Protein AF-A0A327H209-F1 (afdb_monomer)

Structure (mmCIF, N/CA/C/O backbone):
data_AF-A0A327H209-F1
#
_entry.id   AF-A0A327H209-F1
#
loop_
_atom_site.group_PDB
_atom_site.id
_atom_site.type_symbol
_atom_site.label_atom_id
_atom_site.label_alt_id
_atom_site.label_comp_id
_atom_site.label_asym_id
_atom_site.label_entity_id
_atom_site.label_seq_id
_atom_site.pdbx_PDB_ins_code
_atom_site.Cartn_x
_atom_site.Cartn_y
_atom_site.Cartn_z
_atom_site.occupancy
_atom_site.B_iso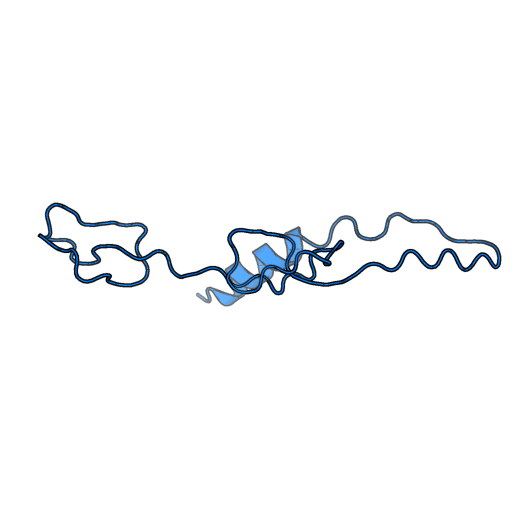_or_equiv
_atom_site.auth_seq_id
_atom_site.auth_comp_id
_atom_site.auth_asym_id
_atom_site.auth_atom_id
_atom_site.pdbx_PDB_model_num
ATOM 1 N N . MET A 1 1 ? -1.256 25.051 7.317 1.00 43.97 1 MET A N 1
ATOM 2 C CA . MET A 1 1 ? 0.074 25.084 6.678 1.00 43.97 1 MET A CA 1
ATOM 3 C C . MET A 1 1 ? 0.139 23.858 5.805 1.00 43.97 1 MET A C 1
ATOM 5 O O . MET A 1 1 ? 0.073 22.750 6.313 1.00 43.97 1 MET A O 1
ATOM 9 N N . ASP A 1 2 ? 0.043 24.088 4.509 1.00 46.28 2 ASP A N 1
ATOM 10 C CA . ASP A 1 2 ? -0.511 23.172 3.526 1.00 46.28 2 ASP A CA 1
ATOM 11 C C . ASP A 1 2 ? 0.269 21.857 3.410 1.00 46.28 2 ASP A C 1
ATOM 13 O O . ASP A 1 2 ? 1.447 21.859 3.055 1.00 46.28 2 ASP A O 1
ATOM 17 N N . ASN A 1 3 ? -0.428 20.726 3.579 1.00 46.59 3 ASN A N 1
ATOM 18 C CA . ASN A 1 3 ? 0.041 19.381 3.206 1.00 46.59 3 ASN A CA 1
ATOM 19 C C . ASN A 1 3 ? 0.500 19.299 1.737 1.00 46.59 3 ASN A C 1
ATOM 21 O O . ASN A 1 3 ? 1.168 18.348 1.349 1.00 46.59 3 ASN A O 1
ATOM 25 N N . LYS A 1 4 ? 0.202 20.324 0.927 1.00 48.03 4 LYS A N 1
ATOM 26 C CA . LYS A 1 4 ? 0.742 20.518 -0.423 1.00 48.03 4 LYS A CA 1
ATOM 27 C C . LYS A 1 4 ? 2.256 20.741 -0.418 1.00 48.03 4 LYS A C 1
ATOM 29 O O . LYS A 1 4 ? 2.898 20.291 -1.352 1.00 48.03 4 LYS A O 1
ATOM 34 N N . ILE A 1 5 ? 2.834 21.359 0.619 1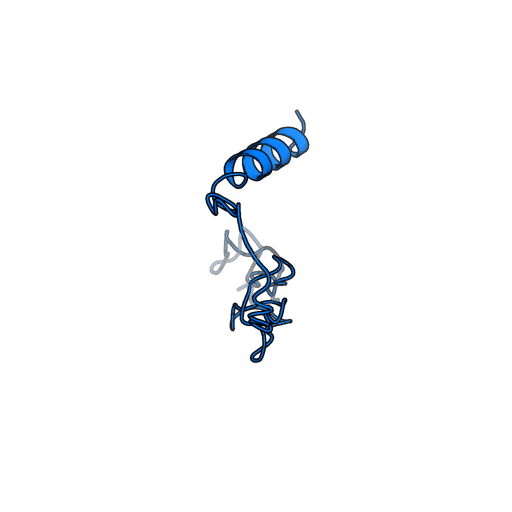.00 55.69 5 ILE A N 1
ATOM 35 C CA . ILE A 1 5 ? 4.293 21.520 0.768 1.00 55.69 5 ILE A CA 1
ATOM 36 C C . ILE A 1 5 ? 4.939 20.181 1.140 1.00 55.69 5 ILE A C 1
ATOM 38 O O . ILE A 1 5 ? 5.974 19.837 0.585 1.00 55.69 5 ILE A O 1
ATOM 42 N N . LEU A 1 6 ? 4.306 19.390 2.014 1.00 44.09 6 LEU A N 1
ATOM 43 C CA . LEU A 1 6 ? 4.796 18.057 2.386 1.00 44.09 6 LEU A CA 1
ATOM 44 C C . LEU A 1 6 ? 4.739 17.082 1.196 1.00 44.09 6 LEU A C 1
ATOM 46 O O . LEU A 1 6 ? 5.680 16.323 0.988 1.00 44.09 6 LEU A O 1
ATOM 50 N N . SER A 1 7 ? 3.698 17.188 0.360 1.00 52.72 7 SER A N 1
ATOM 51 C CA . SER A 1 7 ? 3.576 16.444 -0.901 1.00 52.72 7 SER A CA 1
ATOM 52 C C . SER A 1 7 ? 4.561 16.926 -1.978 1.00 52.72 7 SER A C 1
ATOM 54 O O . SER A 1 7 ? 5.092 16.102 -2.715 1.00 52.72 7 SER A O 1
ATOM 56 N N . LEU A 1 8 ? 4.862 18.234 -2.045 1.00 50.25 8 LEU A N 1
ATOM 57 C CA . LEU A 1 8 ? 5.869 18.789 -2.966 1.00 50.25 8 LEU A CA 1
ATOM 58 C C . LEU A 1 8 ? 7.295 18.356 -2.593 1.00 50.25 8 LEU A C 1
ATOM 60 O O . LEU A 1 8 ? 8.118 18.091 -3.469 1.00 50.25 8 LEU A O 1
ATOM 64 N N . LEU A 1 9 ? 7.590 18.272 -1.293 1.00 53.34 9 LEU A N 1
ATOM 65 C CA . LEU A 1 9 ? 8.902 17.867 -0.784 1.00 53.34 9 LEU A CA 1
ATOM 66 C C . LEU A 1 9 ? 9.134 16.357 -0.922 1.00 53.34 9 LEU A C 1
ATOM 68 O O . LEU A 1 9 ? 10.258 15.951 -1.206 1.00 53.34 9 LEU A O 1
ATOM 72 N N . LEU A 1 10 ? 8.080 15.539 -0.814 1.00 52.22 10 LEU A N 1
ATOM 73 C CA . LEU A 1 10 ? 8.158 14.105 -1.111 1.00 52.22 10 LEU A CA 1
ATOM 74 C C . LEU A 1 10 ? 8.337 13.836 -2.614 1.00 52.22 10 LEU A C 1
ATOM 76 O O . LEU A 1 10 ? 9.071 12.924 -2.982 1.00 52.22 10 LEU A O 1
ATOM 80 N N . SER A 1 11 ? 7.754 14.673 -3.483 1.00 53.28 11 S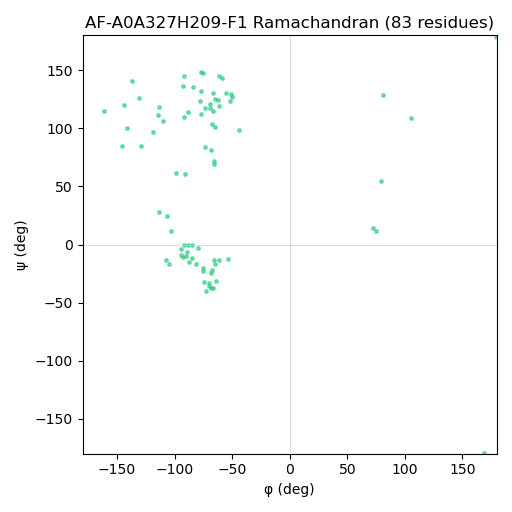ER A N 1
ATOM 81 C CA . SER A 1 11 ? 7.940 14.570 -4.940 1.00 53.28 11 SER A CA 1
ATOM 82 C C . SER A 1 11 ? 9.303 15.065 -5.444 1.00 53.28 11 SER A C 1
ATOM 84 O O . SER A 1 11 ? 9.745 14.641 -6.505 1.00 53.28 11 SER A O 1
ATOM 86 N N . MET A 1 12 ? 10.002 15.933 -4.698 1.00 55.41 12 MET A N 1
ATOM 87 C CA . MET A 1 12 ? 11.348 16.396 -5.077 1.00 55.41 12 MET A CA 1
ATOM 88 C C . MET A 1 12 ? 12.464 15.412 -4.698 1.00 55.41 12 MET A C 1
ATOM 90 O O . MET A 1 12 ? 13.562 15.523 -5.238 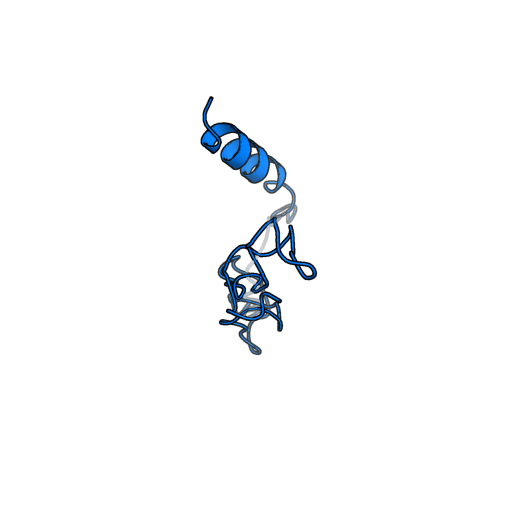1.00 55.41 12 MET A O 1
ATOM 94 N N . LEU A 1 13 ? 12.208 14.446 -3.807 1.00 57.03 13 LEU A N 1
ATOM 95 C CA . LEU A 1 13 ? 13.221 13.467 -3.391 1.00 57.03 13 LEU A CA 1
ATOM 96 C C . LEU A 1 13 ? 13.332 12.260 -4.340 1.00 57.03 13 LEU A C 1
ATOM 98 O O . LEU A 1 13 ? 14.303 11.516 -4.262 1.00 57.03 13 LEU A O 1
ATOM 102 N N . MET A 1 14 ? 12.380 12.092 -5.261 1.00 55.44 14 MET A N 1
ATOM 103 C CA . MET A 1 14 ? 12.375 10.998 -6.241 1.00 55.44 14 MET A CA 1
ATOM 104 C C . MET A 1 14 ? 12.815 11.441 -7.646 1.00 55.44 14 MET A C 1
ATOM 106 O O . MET A 1 14 ? 12.715 10.674 -8.595 1.00 55.44 14 MET A O 1
ATOM 110 N N . VAL A 1 15 ? 13.363 12.653 -7.800 1.00 54.25 15 VAL A N 1
ATOM 111 C CA . VAL A 1 15 ? 14.070 13.054 -9.031 1.00 54.25 15 VAL A CA 1
ATOM 112 C C . VAL A 1 15 ? 15.553 12.714 -8.876 1.00 54.25 15 VAL A C 1
ATOM 114 O O . VAL A 1 15 ? 16.426 13.580 -8.864 1.00 54.25 15 VAL A O 1
ATOM 117 N N . SER A 1 16 ? 15.857 11.432 -8.690 1.00 58.78 16 SER A N 1
ATOM 118 C CA . SER A 1 16 ? 17.232 10.941 -8.764 1.00 58.78 16 SER A CA 1
ATOM 119 C C . SER A 1 16 ? 17.245 9.549 -9.390 1.00 58.78 16 SER A C 1
ATOM 121 O O . SER A 1 16 ? 16.622 8.631 -8.879 1.00 58.78 16 SER A O 1
ATOM 123 N N . MET A 1 17 ? 17.958 9.433 -10.514 1.00 61.22 17 MET A N 1
ATOM 124 C CA . MET A 1 17 ? 18.204 8.216 -11.303 1.00 61.22 17 MET A CA 1
ATOM 125 C C . MET A 1 17 ? 17.100 7.721 -12.257 1.00 61.22 17 MET A C 1
ATOM 127 O O . MET A 1 17 ? 16.797 6.540 -12.321 1.00 61.22 17 MET A O 1
ATOM 131 N N . ALA A 1 18 ? 16.658 8.601 -13.149 1.00 53.78 18 ALA A N 1
ATOM 132 C CA . ALA A 1 18 ? 16.483 8.268 -14.569 1.00 53.78 18 ALA A CA 1
ATOM 133 C C . ALA A 1 18 ? 16.837 9.553 -15.341 1.00 53.78 18 ALA A C 1
ATOM 135 O O . ALA A 1 18 ? 16.024 10.450 -15.476 1.00 53.78 18 ALA A O 1
ATOM 136 N N . ALA A 1 19 ? 18.088 9.869 -15.656 1.00 55.50 19 ALA A N 1
ATOM 137 C CA . ALA A 1 19 ? 18.979 9.102 -16.497 1.00 55.50 19 ALA A CA 1
ATOM 138 C C . ALA A 1 19 ? 20.432 9.540 -16.237 1.00 55.50 19 ALA A C 1
ATOM 140 O O . ALA A 1 19 ? 20.830 10.659 -16.556 1.00 55.50 19 ALA A O 1
ATOM 141 N N . ALA A 1 20 ? 21.247 8.637 -15.695 1.00 58.09 20 ALA A N 1
ATOM 142 C CA . ALA A 1 20 ? 22.690 8.651 -15.917 1.00 58.09 20 ALA A CA 1
ATOM 143 C C . ALA A 1 20 ? 22.999 7.617 -17.010 1.00 58.09 20 ALA A C 1
ATOM 145 O O . ALA A 1 20 ? 23.668 6.619 -16.772 1.00 58.09 20 ALA A O 1
ATOM 146 N N . GLY A 1 21 ? 22.437 7.842 -18.197 1.00 53.41 21 GLY A N 1
ATOM 147 C CA . GLY A 1 21 ? 22.770 7.131 -19.425 1.00 53.41 21 GLY A CA 1
ATOM 148 C C . GLY A 1 21 ? 23.305 8.151 -20.417 1.00 53.41 21 GLY A C 1
ATOM 149 O O . GLY A 1 21 ? 22.545 8.882 -21.041 1.00 53.41 21 GLY A O 1
ATOM 150 N N . CYS A 1 22 ? 24.625 8.262 -20.497 1.00 62.38 22 CYS A N 1
ATOM 151 C CA . CYS A 1 22 ? 25.298 8.983 -21.567 1.00 62.38 22 CYS A CA 1
ATOM 152 C C . CYS A 1 22 ? 24.956 8.299 -22.898 1.00 62.38 22 CYS A C 1
ATOM 154 O O . CYS A 1 22 ? 25.305 7.135 -23.053 1.00 62.38 22 CYS A O 1
ATOM 156 N N . LEU A 1 23 ? 24.323 8.993 -23.846 1.00 59.31 23 LEU A N 1
ATOM 157 C CA . LEU A 1 23 ? 24.253 8.541 -25.237 1.00 59.31 23 LEU A CA 1
ATOM 158 C C . LEU A 1 23 ? 24.684 9.685 -26.150 1.00 59.31 23 LEU A C 1
ATOM 160 O O . LEU A 1 23 ? 23.888 10.467 -26.662 1.00 59.31 23 LEU A O 1
ATOM 164 N N . GLY A 1 24 ? 25.998 9.783 -26.322 1.00 58.03 24 GLY A N 1
ATOM 165 C CA . GLY A 1 24 ? 26.520 10.064 -27.646 1.00 58.03 24 GLY A CA 1
ATOM 166 C C . GLY A 1 24 ? 26.614 8.745 -28.413 1.00 58.03 24 GLY A C 1
ATOM 167 O O . GLY A 1 24 ? 27.130 7.779 -27.860 1.00 58.03 24 GLY A O 1
ATOM 168 N N . GLY A 1 25 ? 26.172 8.751 -29.671 1.00 60.53 25 GLY A N 1
ATOM 169 C CA . GLY A 1 25 ? 26.644 7.826 -30.704 1.00 60.53 25 GLY A CA 1
ATOM 170 C C . GLY A 1 25 ? 25.697 6.695 -31.109 1.00 60.53 25 GLY A C 1
ATOM 171 O O . GLY A 1 25 ? 25.578 5.713 -30.392 1.00 60.53 25 GLY A O 1
ATOM 172 N N . ASP A 1 26 ? 25.177 6.853 -32.329 1.00 61.03 26 ASP A N 1
ATOM 173 C CA . ASP A 1 26 ? 24.976 5.828 -33.365 1.00 61.03 26 ASP A CA 1
ATOM 174 C C . ASP A 1 26 ? 23.748 4.899 -33.295 1.00 61.03 26 ASP A C 1
ATOM 176 O O . ASP A 1 26 ? 23.455 4.254 -32.296 1.00 61.03 26 ASP A O 1
ATOM 180 N N . ASP A 1 27 ? 23.045 4.861 -34.433 1.00 69.38 27 ASP A N 1
ATOM 181 C CA . ASP A 1 27 ? 21.858 4.074 -34.761 1.00 69.38 27 ASP A CA 1
ATOM 182 C C . ASP A 1 27 ? 21.935 2.605 -34.297 1.00 69.38 27 ASP A C 1
ATOM 184 O O . ASP A 1 27 ? 22.481 1.751 -34.996 1.00 69.38 27 ASP A O 1
ATOM 188 N N . ASP A 1 28 ? 21.320 2.284 -33.162 1.00 63.94 28 ASP A N 1
ATOM 189 C CA . ASP A 1 28 ? 20.871 0.927 -32.857 1.00 63.94 28 ASP A CA 1
ATOM 190 C C . ASP A 1 28 ? 19.523 1.014 -32.144 1.00 63.94 28 ASP A C 1
ATOM 192 O O . ASP A 1 28 ? 19.416 1.344 -30.961 1.00 63.94 28 ASP A O 1
ATOM 196 N N . ASP A 1 29 ? 18.481 0.776 -32.933 1.00 68.12 29 ASP A N 1
ATOM 197 C CA . ASP A 1 29 ? 17.105 0.573 -32.504 1.00 68.12 29 ASP A CA 1
ATOM 198 C C . ASP A 1 29 ? 17.013 -0.726 -31.690 1.00 68.12 29 ASP A C 1
ATOM 200 O O . ASP A 1 29 ? 16.466 -1.744 -32.120 1.00 68.12 29 ASP A O 1
ATOM 204 N N . THR A 1 30 ? 17.601 -0.715 -30.496 1.00 62.56 30 THR A N 1
ATOM 205 C CA . THR A 1 30 ? 17.274 -1.686 -29.465 1.00 62.56 30 THR A CA 1
ATOM 206 C C . THR A 1 30 ? 15.902 -1.284 -28.923 1.00 62.56 30 THR A C 1
ATOM 208 O O . THR A 1 30 ? 15.773 -0.569 -27.932 1.00 62.56 30 THR A O 1
ATOM 211 N N . THR A 1 31 ? 14.859 -1.735 -29.622 1.00 62.62 31 THR A N 1
ATOM 212 C CA . THR A 1 31 ? 13.471 -1.755 -29.146 1.00 62.62 31 THR A CA 1
ATOM 213 C C . THR A 1 31 ? 13.348 -2.721 -27.964 1.00 62.62 31 THR A C 1
ATOM 215 O O . THR A 1 31 ? 12.771 -3.804 -28.062 1.00 62.62 31 THR A O 1
ATOM 218 N N . THR A 1 32 ? 13.890 -2.351 -26.804 1.00 61.72 32 THR A N 1
ATOM 219 C CA . THR A 1 32 ? 13.367 -2.874 -25.542 1.00 61.72 32 THR A CA 1
ATOM 220 C C . THR A 1 32 ? 11.954 -2.328 -25.423 1.00 61.72 32 THR A C 1
ATOM 222 O O . THR A 1 32 ? 11.751 -1.144 -25.171 1.00 61.72 32 THR A O 1
ATOM 225 N N . THR A 1 33 ? 10.965 -3.164 -25.727 1.00 71.50 33 THR A N 1
ATOM 226 C CA . THR A 1 33 ? 9.555 -2.842 -25.516 1.00 71.50 33 THR A CA 1
ATOM 227 C C . THR A 1 33 ? 9.307 -2.791 -24.018 1.00 71.50 33 THR A C 1
ATOM 229 O O . THR A 1 33 ? 8.881 -3.780 -23.424 1.00 71.50 33 THR A O 1
ATOM 232 N N . ASP A 1 34 ? 9.644 -1.662 -23.410 1.00 81.88 34 ASP A N 1
ATOM 233 C CA . ASP A 1 34 ? 9.251 -1.366 -22.048 1.00 81.88 34 ASP A CA 1
ATOM 234 C C . ASP A 1 34 ? 7.733 -1.196 -22.045 1.00 81.88 34 ASP A C 1
ATOM 236 O O . ASP A 1 34 ? 7.180 -0.324 -22.720 1.00 81.88 34 ASP A O 1
ATOM 240 N N . VAL A 1 35 ? 7.053 -2.109 -21.357 1.00 88.31 35 VAL A N 1
ATOM 241 C CA . VAL A 1 35 ? 5.608 -2.046 -21.169 1.00 88.31 35 VAL A CA 1
ATOM 242 C C . VAL A 1 35 ? 5.381 -1.284 -19.874 1.00 88.31 35 VAL A C 1
ATOM 244 O O . VAL A 1 35 ? 5.724 -1.761 -18.791 1.00 88.31 35 VAL A O 1
ATOM 247 N N . GLU A 1 36 ? 4.863 -0.070 -20.003 1.00 92.06 36 GLU A N 1
ATOM 248 C CA . GLU A 1 36 ? 4.512 0.788 -18.875 1.00 92.06 36 GLU A CA 1
ATOM 249 C C . GLU A 1 36 ? 3.193 0.324 -18.243 1.00 92.06 36 GLU A C 1
ATOM 251 O O . GLU A 1 36 ? 2.205 0.097 -18.945 1.00 92.06 36 GLU A O 1
ATOM 256 N N . GLY A 1 37 ? 3.177 0.194 -16.918 1.00 92.81 37 GLY A N 1
ATOM 257 C CA . GLY A 1 37 ? 1.981 -0.137 -16.146 1.00 92.81 37 GLY A CA 1
ATOM 258 C C . GLY A 1 37 ? 2.315 -0.494 -14.700 1.00 92.81 37 GLY A C 1
ATOM 259 O O . GLY A 1 37 ? 3.476 -0.492 -14.298 1.00 92.81 37 GLY A O 1
ATOM 260 N N . CYS A 1 38 ? 1.307 -0.826 -13.893 1.00 96.75 38 CYS A N 1
ATOM 261 C CA . CYS A 1 38 ? 1.557 -1.166 -12.496 1.00 96.75 38 CYS A CA 1
ATOM 262 C C . CYS A 1 38 ? 2.206 -2.549 -12.356 1.00 96.75 38 CYS A C 1
ATOM 264 O O . CYS A 1 38 ? 1.580 -3.568 -12.644 1.00 96.75 38 CYS A O 1
ATOM 266 N N . THR A 1 39 ? 3.428 -2.593 -11.823 1.00 95.12 39 THR A N 1
ATOM 267 C CA . THR A 1 39 ? 4.181 -3.847 -11.627 1.00 95.12 39 THR A CA 1
ATOM 268 C C . THR A 1 39 ? 3.920 -4.520 -10.272 1.00 95.12 39 THR A C 1
ATOM 270 O O . THR A 1 39 ? 4.377 -5.640 -10.031 1.00 95.12 39 THR A O 1
ATOM 273 N N . ASP A 1 40 ? 3.167 -3.873 -9.375 1.00 92.50 40 ASP A N 1
ATOM 274 C CA . ASP A 1 40 ? 2.859 -4.399 -8.044 1.00 92.50 40 ASP A CA 1
ATOM 275 C C . ASP A 1 40 ? 1.600 -5.278 -8.056 1.00 92.50 40 ASP A C 1
ATOM 277 O O . ASP A 1 40 ? 0.481 -4.798 -8.225 1.00 92.50 40 ASP A O 1
ATOM 281 N N . SER A 1 41 ? 1.779 -6.576 -7.795 1.00 94.31 41 SER A N 1
ATOM 282 C CA . SER A 1 41 ? 0.696 -7.573 -7.733 1.00 94.3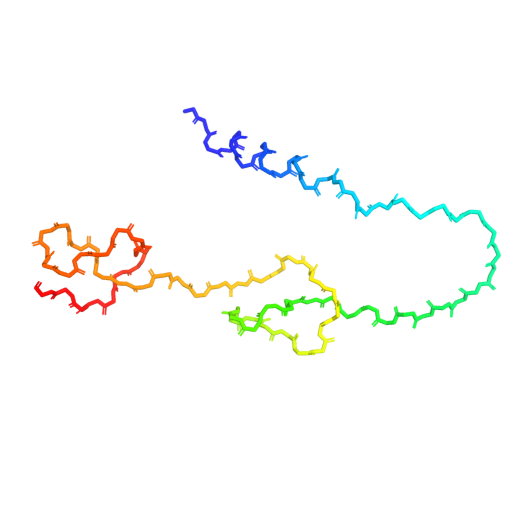1 41 SER A CA 1
ATOM 283 C C . SER A 1 41 ? -0.374 -7.328 -6.658 1.00 94.31 41 SER A C 1
ATOM 285 O O . SER A 1 41 ? -1.418 -7.980 -6.675 1.00 94.31 41 SER A O 1
ATOM 287 N N . THR A 1 42 ? -0.122 -6.429 -5.704 1.00 88.56 42 THR A N 1
ATOM 288 C CA . THR A 1 42 ? -1.083 -6.051 -4.658 1.00 88.56 42 THR A CA 1
ATOM 289 C C . THR A 1 42 ? -1.978 -4.880 -5.069 1.00 88.56 42 THR A C 1
ATOM 291 O O . THR A 1 42 ? -2.972 -4.598 -4.393 1.00 88.56 42 THR A O 1
ATOM 294 N N . ALA A 1 43 ? -1.669 -4.216 -6.185 1.00 92.19 43 ALA A N 1
ATOM 295 C CA . ALA A 1 43 ? -2.500 -3.163 -6.742 1.00 92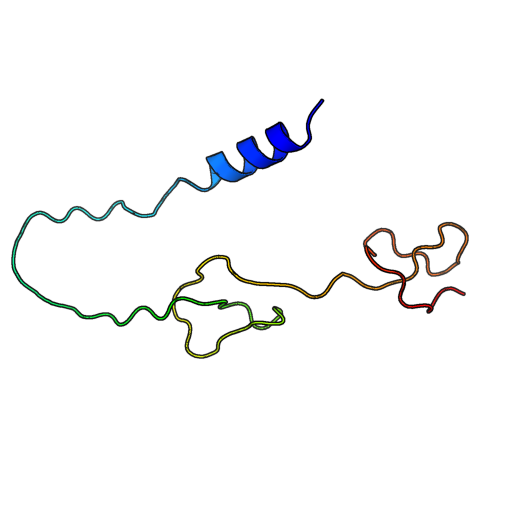.19 43 ALA A CA 1
ATOM 296 C C . ALA A 1 43 ? -3.723 -3.734 -7.476 1.00 92.19 43 ALA A C 1
ATOM 298 O O . ALA A 1 43 ? -3.691 -4.790 -8.106 1.00 92.19 43 ALA A O 1
ATOM 299 N N . THR A 1 44 ? -4.817 -2.980 -7.447 1.00 93.06 44 THR A N 1
ATOM 300 C CA . THR A 1 44 ? -6.069 -3.305 -8.150 1.00 93.06 44 THR A CA 1
ATOM 301 C C . THR A 1 44 ? -5.947 -3.246 -9.673 1.00 93.06 44 THR A C 1
ATOM 303 O O . THR A 1 44 ? -6.738 -3.873 -10.374 1.00 93.06 44 THR A O 1
ATOM 306 N N . ASN A 1 45 ? -4.961 -2.513 -10.184 1.00 94.12 45 ASN A N 1
ATOM 307 C CA . ASN A 1 45 ? -4.649 -2.356 -11.602 1.00 94.12 45 ASN A CA 1
ATOM 308 C C . ASN A 1 45 ? -3.297 -2.980 -11.973 1.00 94.12 45 ASN A C 1
ATOM 310 O O . ASN A 1 45 ? -2.652 -2.493 -12.898 1.00 94.12 45 ASN A O 1
ATOM 314 N N . TYR A 1 46 ? -2.863 -4.015 -11.246 1.00 94.38 46 TYR A N 1
ATOM 315 C CA . TYR A 1 46 ? -1.671 -4.781 -11.599 1.00 94.38 46 TYR A CA 1
ATOM 316 C C . TYR A 1 46 ? -1.724 -5.246 -13.060 1.00 94.38 46 TYR A C 1
ATOM 318 O O . TYR A 1 46 ? -2.706 -5.866 -13.483 1.00 94.38 46 TYR A O 1
ATOM 326 N N . ASP A 1 47 ? -0.650 -4.979 -13.797 1.00 93.88 47 ASP A N 1
ATOM 327 C CA . ASP A 1 47 ? -0.440 -5.444 -15.159 1.00 93.88 47 ASP A CA 1
ATOM 328 C C . ASP A 1 47 ? 0.732 -6.434 -15.174 1.00 93.88 47 ASP A C 1
ATOM 330 O O . ASP A 1 47 ? 1.863 -6.111 -14.812 1.00 93.88 47 ASP A O 1
ATOM 334 N N . ALA A 1 48 ? 0.448 -7.674 -15.570 1.00 94.94 48 ALA A N 1
ATOM 335 C CA . ALA A 1 48 ? 1.445 -8.738 -15.614 1.00 94.94 48 ALA A CA 1
ATOM 336 C C . ALA A 1 48 ? 2.418 -8.605 -16.794 1.00 94.94 48 ALA A C 1
ATOM 338 O O . ALA A 1 48 ? 3.498 -9.197 -16.749 1.00 94.94 48 ALA A O 1
ATOM 339 N N . ASP A 1 49 ? 2.034 -7.856 -17.831 1.00 91.94 49 ASP A N 1
ATOM 340 C CA . ASP A 1 49 ? 2.882 -7.577 -18.985 1.00 91.94 49 ASP A CA 1
ATOM 341 C C . ASP A 1 49 ? 3.755 -6.336 -18.747 1.00 91.94 49 ASP A C 1
ATOM 343 O O . ASP A 1 49 ? 4.744 -6.158 -19.458 1.00 91.94 49 ASP A O 1
ATOM 347 N N . ALA A 1 50 ? 3.442 -5.513 -17.734 1.00 91.44 50 ALA A N 1
ATOM 348 C CA . ALA A 1 50 ? 4.229 -4.338 -17.382 1.00 91.44 50 ALA A CA 1
ATOM 349 C C . ALA A 1 50 ? 5.636 -4.717 -16.899 1.00 91.44 50 ALA A C 1
ATOM 351 O O . ALA A 1 50 ? 5.830 -5.482 -15.950 1.00 91.44 50 ALA A O 1
ATOM 352 N N . THR A 1 51 ? 6.637 -4.132 -17.551 1.00 89.75 51 THR A N 1
ATOM 353 C CA . THR A 1 51 ? 8.058 -4.292 -17.222 1.00 89.75 51 THR A CA 1
ATOM 354 C C . THR A 1 51 ? 8.630 -3.065 -16.520 1.00 89.75 51 THR A C 1
ATOM 356 O O . THR A 1 51 ? 9.686 -3.162 -15.892 1.00 89.75 51 THR A O 1
ATOM 359 N N . VAL A 1 52 ? 7.934 -1.926 -16.599 1.00 89.19 52 VAL A N 1
ATOM 360 C CA . VAL A 1 5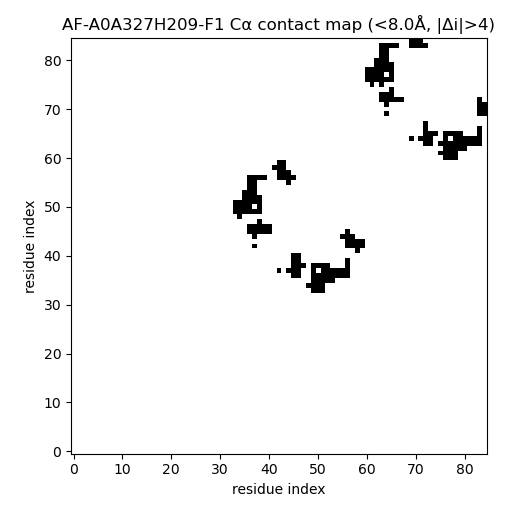2 ? 8.313 -0.657 -15.972 1.00 89.19 52 VAL A CA 1
ATOM 361 C C . VAL A 1 52 ? 7.113 -0.089 -15.221 1.00 89.19 52 VAL A C 1
ATOM 363 O O . VAL A 1 52 ? 6.045 0.086 -15.802 1.00 89.19 52 VAL A O 1
ATOM 366 N N . ASP A 1 53 ? 7.308 0.215 -13.934 1.00 90.88 53 ASP A N 1
ATOM 367 C CA . ASP A 1 53 ? 6.302 0.911 -13.130 1.00 90.88 53 ASP A CA 1
ATOM 368 C C . ASP A 1 53 ? 6.159 2.362 -13.596 1.00 90.88 53 ASP A C 1
ATOM 370 O O . ASP A 1 53 ? 7.103 3.151 -13.509 1.00 90.88 53 ASP A O 1
ATOM 374 N N . ASP A 1 54 ? 4.969 2.708 -14.076 1.00 91.06 54 ASP A N 1
ATOM 375 C CA . ASP A 1 54 ? 4.607 4.061 -14.501 1.00 91.06 54 ASP A CA 1
ATOM 376 C C . ASP A 1 54 ? 4.055 4.917 -13.344 1.00 91.06 54 ASP A C 1
ATOM 378 O O . ASP A 1 54 ? 3.704 6.086 -13.529 1.00 91.06 54 ASP A O 1
ATOM 382 N N . GLY A 1 55 ? 3.972 4.348 -12.135 1.00 91.50 55 GLY A N 1
ATOM 383 C CA . GLY A 1 55 ? 3.412 5.000 -10.957 1.00 91.50 55 GLY A CA 1
ATOM 384 C C . GLY A 1 55 ? 1.885 5.082 -10.968 1.00 91.50 55 GLY A C 1
ATOM 385 O O . GLY A 1 55 ? 1.311 5.793 -10.139 1.00 91.50 55 GLY A O 1
ATOM 386 N N . SER A 1 56 ? 1.207 4.369 -11.876 1.00 92.12 56 SER A N 1
ATOM 387 C CA . SER A 1 56 ? -0.261 4.309 -11.937 1.00 92.12 56 SER A CA 1
ATOM 388 C C . SER A 1 56 ? -0.882 3.343 -10.920 1.00 92.12 56 SER A C 1
ATOM 390 O O . SER A 1 56 ? -2.110 3.244 -10.841 1.00 92.12 56 SER A O 1
ATOM 392 N N . CYS A 1 57 ? -0.075 2.615 -10.140 1.00 95.06 57 CYS A N 1
ATOM 393 C CA . CYS A 1 57 ? -0.548 1.635 -9.162 1.00 95.06 57 CYS A CA 1
ATOM 394 C C . CYS A 1 57 ? -1.601 2.209 -8.199 1.00 95.06 57 CYS A C 1
ATOM 396 O O . CYS A 1 57 ? -1.377 3.177 -7.473 1.00 95.06 57 CYS A O 1
ATOM 398 N N . THR A 1 58 ? -2.763 1.564 -8.168 1.00 93.94 58 THR A N 1
ATOM 399 C CA . THR A 1 58 ? -3.913 1.896 -7.331 1.00 93.94 58 THR A CA 1
ATOM 400 C C . THR A 1 58 ? -4.131 0.770 -6.335 1.00 93.94 58 THR A C 1
ATOM 402 O O . THR A 1 58 ? -4.535 -0.333 -6.706 1.00 93.94 58 THR A O 1
ATOM 405 N N . PHE A 1 59 ? -3.890 1.042 -5.058 1.00 88.19 59 PHE A N 1
ATOM 406 C CA . PHE A 1 59 ? -4.042 0.054 -3.993 1.00 88.19 59 PHE A CA 1
ATOM 407 C C . PHE A 1 59 ? -5.442 0.111 -3.381 1.00 88.19 59 PHE A C 1
ATOM 409 O O . PHE A 1 59 ? -6.016 1.202 -3.280 1.00 88.19 59 PHE A O 1
ATOM 416 N N . PRO A 1 60 ? -6.005 -1.039 -2.968 1.00 84.94 60 PRO A N 1
ATOM 417 C CA . PRO A 1 60 ? -7.247 -1.028 -2.217 1.00 84.94 60 PRO A CA 1
ATOM 418 C C . PRO A 1 60 ? -7.041 -0.272 -0.892 1.00 84.94 60 PRO A C 1
ATOM 420 O O . PRO A 1 60 ? -5.954 -0.345 -0.306 1.00 84.94 60 PRO A O 1
ATOM 423 N N . PRO A 1 61 ? -8.058 0.461 -0.413 1.00 86.69 61 PRO A N 1
ATOM 424 C CA . PRO A 1 61 ? -7.988 1.118 0.882 1.00 86.69 61 PRO A CA 1
ATOM 425 C C . PRO A 1 61 ? -7.757 0.080 1.982 1.00 86.69 61 PRO A C 1
ATOM 427 O O . PRO A 1 61 ? -8.277 -1.036 1.929 1.00 86.69 61 PRO A O 1
ATOM 430 N N . VAL A 1 62 ? -6.968 0.456 2.990 1.00 89.19 62 VAL A N 1
ATOM 431 C CA . VAL A 1 62 ? -6.817 -0.348 4.205 1.00 89.19 62 VAL A CA 1
ATOM 432 C C . VAL A 1 62 ? -8.157 -0.315 4.935 1.00 89.19 62 VAL A C 1
ATOM 434 O O .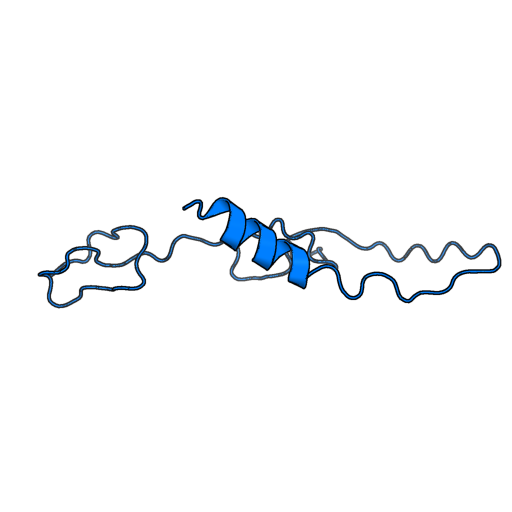 VAL A 1 62 ? -8.522 0.707 5.516 1.00 89.19 62 VAL A O 1
ATOM 437 N N . ALA A 1 63 ? -8.907 -1.407 4.834 1.00 92.62 63 ALA A N 1
ATOM 438 C CA . ALA A 1 63 ? -10.216 -1.545 5.451 1.00 92.62 63 ALA A CA 1
ATOM 439 C C . ALA A 1 63 ? -10.082 -2.192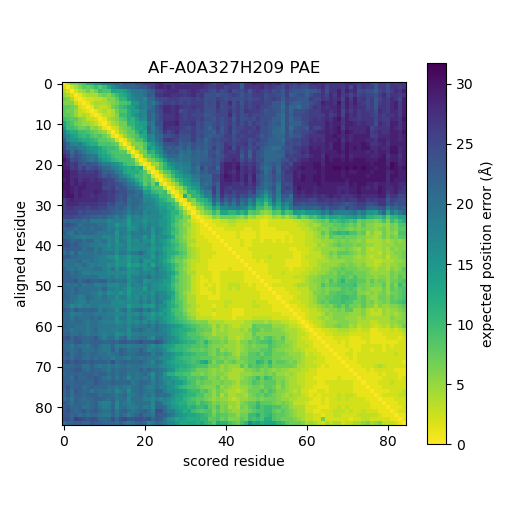 6.837 1.00 92.62 63 ALA A C 1
ATOM 441 O O . ALA A 1 63 ? -9.340 -3.163 6.997 1.00 92.62 63 ALA A O 1
ATOM 442 N N . GLY A 1 64 ? -10.793 -1.654 7.824 1.00 94.31 64 GLY A N 1
ATOM 443 C CA . GLY A 1 64 ? -10.801 -2.151 9.200 1.00 94.31 64 GLY A CA 1
ATOM 444 C C . GLY A 1 64 ? -11.697 -1.295 10.091 1.00 94.31 64 GLY A C 1
ATOM 445 O O . GLY A 1 64 ? -12.268 -0.308 9.636 1.00 94.31 64 GLY A O 1
ATOM 446 N N . CYS A 1 65 ? -11.829 -1.644 11.370 1.00 97.00 65 CYS A N 1
ATOM 447 C CA . CYS A 1 65 ? -12.715 -0.900 12.262 1.00 97.00 65 CYS A CA 1
ATOM 448 C C . CYS A 1 65 ? -12.178 0.512 12.554 1.00 97.00 65 CYS A C 1
ATOM 450 O O . CYS A 1 65 ? -11.107 0.667 13.143 1.00 97.00 65 CYS A O 1
ATOM 452 N N . MET A 1 66 ? -12.957 1.542 12.211 1.00 96.31 66 MET A N 1
ATOM 453 C CA . MET A 1 66 ? -12.596 2.949 12.453 1.00 96.31 66 MET A CA 1
ATOM 454 C C . MET A 1 66 ? -13.156 3.522 13.769 1.00 96.31 66 MET A C 1
ATOM 456 O O . MET A 1 66 ? -12.867 4.672 14.105 1.00 96.31 66 MET A O 1
ATOM 460 N N . ASP A 1 67 ? -13.962 2.760 14.516 1.00 96.44 67 ASP A N 1
ATOM 461 C CA . ASP A 1 67 ? -14.511 3.193 15.807 1.00 96.44 67 ASP A CA 1
ATOM 462 C C . ASP A 1 67 ? -13.441 3.104 16.903 1.00 96.44 67 ASP A C 1
ATOM 464 O O . ASP A 1 67 ? -13.026 2.013 17.286 1.00 96.44 67 ASP A O 1
ATOM 468 N N . SER A 1 68 ? -13.007 4.252 17.431 1.00 96.06 68 SER A N 1
ATOM 469 C CA . SER A 1 68 ? -11.962 4.330 18.459 1.00 96.06 68 SER A CA 1
ATOM 470 C C . SER A 1 68 ? -12.346 3.702 19.799 1.00 96.06 68 SER A C 1
ATOM 472 O O . SER A 1 68 ? -11.465 3.457 20.624 1.00 96.06 68 SER A O 1
ATOM 474 N N . GLU A 1 69 ? -13.639 3.473 20.036 1.00 95.88 69 GLU A N 1
ATOM 475 C CA . GLU A 1 69 ? -14.150 2.838 21.253 1.00 95.88 69 GLU A CA 1
ATOM 476 C C . GLU A 1 69 ? -14.341 1.320 21.082 1.00 95.88 69 GLU A C 1
ATOM 478 O O . GLU A 1 69 ? -14.592 0.620 22.069 1.00 95.88 69 GLU A O 1
ATOM 483 N N . ALA A 1 70 ? -14.212 0.792 19.858 1.00 96.56 70 ALA A N 1
ATOM 484 C CA . ALA A 1 70 ? -14.326 -0.635 19.585 1.00 96.56 70 ALA A CA 1
ATOM 485 C C . ALA A 1 70 ? -13.073 -1.401 20.026 1.00 96.56 70 ALA A C 1
ATOM 487 O O . ALA A 1 70 ? -11.938 -0.920 19.955 1.00 96.56 70 ALA A O 1
ATOM 488 N N . SER A 1 71 ? -13.269 -2.649 20.452 1.00 97.12 71 SER A N 1
ATOM 489 C CA . SER A 1 71 ? -12.171 -3.491 20.946 1.00 97.12 71 SER A CA 1
ATOM 490 C C . SER A 1 71 ? -11.189 -3.899 19.845 1.00 97.12 71 SER A C 1
ATOM 492 O O . SER A 1 71 ? -10.021 -4.182 20.121 1.00 97.12 71 SER A O 1
ATOM 494 N N . ASN A 1 72 ? -11.659 -3.903 18.600 1.00 96.50 72 ASN A N 1
ATOM 495 C CA . ASN A 1 72 ? -10.907 -4.209 17.392 1.00 96.50 72 ASN A CA 1
ATOM 496 C C . ASN A 1 72 ? -10.605 -2.967 16.538 1.00 96.50 72 ASN A C 1
ATOM 498 O O . ASN A 1 72 ? -10.392 -3.117 15.337 1.00 96.50 72 ASN A O 1
ATOM 502 N N . TYR A 1 73 ? -10.580 -1.770 17.137 1.00 96.12 73 TYR A N 1
ATOM 503 C CA . TYR A 1 73 ? -10.162 -0.543 16.457 1.00 96.12 73 TYR A CA 1
ATOM 504 C C . TYR A 1 73 ? -8.818 -0.722 15.732 1.00 96.12 73 TYR A C 1
ATOM 506 O O . TYR A 1 73 ? -7.814 -1.098 16.348 1.00 96.12 73 TYR A O 1
ATOM 514 N N . ASP A 1 74 ? -8.791 -0.397 14.440 1.00 96.00 74 ASP A N 1
ATOM 515 C CA . ASP A 1 74 ? -7.590 -0.400 13.615 1.00 96.00 74 ASP A CA 1
ATOM 516 C C . ASP A 1 74 ? -7.195 1.033 13.245 1.00 96.00 74 ASP A C 1
ATOM 518 O O . ASP A 1 74 ? -7.779 1.680 12.380 1.00 96.00 74 ASP A O 1
ATOM 522 N N . SER A 1 75 ? -6.131 1.524 13.881 1.00 95.56 75 SER A N 1
ATOM 523 C CA . SER A 1 75 ? -5.584 2.859 13.613 1.00 95.56 75 SER A CA 1
ATOM 524 C C . SER A 1 75 ? -4.993 3.049 12.208 1.00 95.56 75 SER A C 1
ATOM 526 O O . SER A 1 75 ? -4.700 4.185 11.834 1.00 95.56 75 SER A O 1
ATOM 528 N N . ALA A 1 76 ? -4.763 1.965 11.459 1.00 93.19 76 ALA A N 1
ATOM 529 C CA . ALA A 1 76 ? -4.310 2.011 10.072 1.00 93.19 76 ALA A CA 1
ATOM 530 C C . ALA A 1 76 ? -5.474 1.981 9.068 1.00 93.19 76 ALA A C 1
ATOM 532 O O . ALA A 1 76 ? -5.241 2.231 7.883 1.00 93.19 76 ALA A O 1
ATOM 533 N N . ALA A 1 77 ? -6.703 1.707 9.521 1.00 93.44 77 ALA A N 1
ATOM 534 C CA . ALA A 1 77 ? -7.875 1.701 8.661 1.00 93.44 77 ALA A CA 1
ATOM 535 C C . ALA A 1 77 ? -8.183 3.112 8.142 1.00 93.44 77 ALA A C 1
ATOM 537 O O . ALA A 1 77 ? -8.246 4.089 8.892 1.00 93.44 77 ALA A O 1
ATOM 538 N N . VAL A 1 78 ? -8.383 3.207 6.830 1.00 92.94 78 VAL A N 1
ATOM 539 C CA . VAL A 1 78 ? -8.819 4.427 6.136 1.00 92.94 78 VAL A CA 1
ATOM 540 C C . VAL A 1 78 ? -10.270 4.333 5.672 1.00 92.94 78 VAL A C 1
ATOM 542 O O . VAL A 1 78 ? -10.860 5.359 5.340 1.00 92.94 78 VAL A O 1
ATOM 545 N N . GLU A 1 79 ? -10.842 3.127 5.686 1.00 94.00 79 GLU A N 1
ATOM 546 C CA . GLU A 1 79 ? -12.256 2.860 5.433 1.00 94.00 79 GLU A CA 1
ATOM 547 C C . GLU A 1 79 ? -12.805 1.833 6.434 1.00 94.00 79 GLU A C 1
ATOM 549 O O . GLU A 1 79 ? -12.124 0.864 6.770 1.00 94.00 79 GLU A O 1
ATOM 554 N N . ASP A 1 80 ? -14.040 2.050 6.899 1.00 94.06 80 ASP A N 1
ATOM 555 C CA . ASP A 1 80 ? -14.725 1.157 7.836 1.00 94.06 80 ASP A CA 1
ATOM 556 C C . ASP A 1 80 ? -15.275 -0.072 7.105 1.00 94.06 80 ASP A C 1
ATOM 558 O O . ASP A 1 80 ? -16.060 0.053 6.162 1.00 94.06 80 ASP A O 1
ATOM 562 N N . ASP A 1 81 ? -14.876 -1.263 7.550 1.00 94.44 81 ASP A N 1
ATOM 563 C CA . ASP A 1 81 ? -15.316 -2.540 6.979 1.00 94.44 81 ASP A CA 1
ATOM 564 C C . ASP A 1 81 ? -16.563 -3.121 7.672 1.00 94.44 81 ASP A C 1
ATOM 566 O O . ASP A 1 81 ? -17.054 -4.187 7.288 1.00 94.44 81 ASP A O 1
ATOM 570 N N . GLY A 1 82 ? -17.094 -2.430 8.688 1.00 95.00 82 GLY A N 1
ATOM 571 C CA . GLY A 1 82 ? -18.258 -2.872 9.455 1.00 95.00 82 GLY A CA 1
ATOM 572 C C . GLY A 1 82 ? -17.972 -4.049 10.390 1.00 95.00 82 GLY A C 1
ATOM 573 O O . GLY A 1 82 ? -18.914 -4.678 10.880 1.00 95.00 82 GLY A O 1
ATOM 574 N N . SER A 1 83 ? -16.697 -4.366 10.642 1.00 95.12 83 SER A N 1
ATOM 575 C CA . SER A 1 83 ? -16.287 -5.440 11.553 1.00 95.12 83 SER A CA 1
ATOM 576 C C . SER A 1 83 ? -16.207 -5.016 13.022 1.00 95.12 83 SER A C 1
ATOM 578 O O . SER A 1 83 ? -15.868 -5.853 13.854 1.00 95.12 83 SER A O 1
ATOM 580 N N . CYS A 1 84 ? -16.491 -3.756 13.372 1.00 96.44 84 CYS A N 1
ATOM 581 C CA . CYS A 1 84 ? -16.374 -3.243 14.743 1.00 96.44 84 CYS A CA 1
ATOM 582 C C . CYS A 1 84 ? -17.177 -4.062 15.778 1.00 96.44 84 CYS A C 1
ATOM 584 O O . CYS A 1 84 ? -18.372 -4.314 15.594 1.00 96.44 84 CYS A O 1
ATOM 586 N N . THR A 1 85 ? -16.524 -4.444 16.883 1.00 91.62 85 THR A N 1
ATOM 587 C CA . THR A 1 85 ? -17.093 -5.226 18.001 1.00 91.62 85 THR A CA 1
ATOM 588 C C . THR A 1 85 ? -16.640 -4.747 19.372 1.00 91.62 85 THR A C 1
ATOM 590 O O . THR A 1 85 ? -15.451 -4.365 19.523 1.00 91.62 85 THR A O 1
#

Solvent-accessible surface area (backbone atoms only — not comparable to full-atom values): 5518 Å² total; per-residue (Å²): 134,61,68,63,57,60,52,50,56,58,60,61,72,67,77,70,84,86,76,92,70,90,79,82,82,80,98,69,90,76,76,73,81,73,30,73,27,14,60,50,84,79,26,77,55,45,34,91,76,26,74,36,70,66,78,71,58,41,65,74,75,47,63,24,16,66,48,86,88,32,82,58,46,32,92,77,32,78,39,71,63,81,70,62,84

Secondary structure (DSSP, 8-state):
--HHHHHHHHHHTT-SSS------S----------EEB--TTSTTB-SS--EE-S---PPP-EEB--TTSTTB-TT-SEE-S---

pLDDT: mean 78.92, std 18.38, range [43.97, 97.12]

Foldseek 3Di:
DDCVVVVVVVVVVPPPDPPPDDDDDDDDPPPPVQAEDCCDPQFPGHDPPHPDYPVPGHHDFQEFDCDPPFPGHDPRGPHYPVPGD

Mean predicted aligned error: 14.06 Å

Sequence (85 aa):
MDNKILSLLLSMLMVSMAAAGCLGGDDDDTTTTDVEGCTDSTATNYDADATVDDGSCTFPPVAGCMDSEASNYDSAAVEDDGSCT

Radius of gyration: 20.58 Å; Cα contacts (8 Å, |Δi|>4): 111; chains: 1; bounding box: 45×34×56 Å